Protein AF-A0A2E8E0S0-F1 (afdb_monomer)

Structure (mmCIF, N/CA/C/O backbone):
data_AF-A0A2E8E0S0-F1
#
_entry.id   AF-A0A2E8E0S0-F1
#
loop_
_atom_site.group_PDB
_atom_site.id
_atom_site.type_symbol
_atom_site.label_atom_id
_atom_site.label_alt_id
_atom_site.label_comp_id
_atom_site.label_asym_id
_atom_site.label_entity_id
_atom_site.label_seq_id
_atom_site.pdbx_PDB_ins_code
_atom_site.Cartn_x
_atom_site.Cartn_y
_atom_site.Cartn_z
_atom_site.occupancy
_atom_site.B_iso_or_equiv
_atom_site.auth_seq_id
_atom_site.auth_comp_id
_atom_site.auth_asym_id
_atom_site.auth_atom_id
_atom_site.pdbx_PDB_model_num
ATOM 1 N N . MET A 1 1 ? 13.356 -7.256 -7.992 1.00 77.00 1 MET A N 1
ATOM 2 C CA . MET A 1 1 ? 11.911 -7.220 -8.282 1.00 77.00 1 MET A CA 1
ATOM 3 C C . MET A 1 1 ? 11.194 -7.021 -6.963 1.00 77.00 1 MET A C 1
ATOM 5 O O . MET A 1 1 ? 11.391 -7.818 -6.048 1.00 77.00 1 MET A O 1
ATOM 9 N N . GLY A 1 2 ? 10.491 -5.903 -6.838 1.00 86.88 2 GLY A N 1
ATOM 10 C CA . GLY A 1 2 ? 9.698 -5.533 -5.675 1.00 86.88 2 GLY A CA 1
ATOM 11 C C . GLY A 1 2 ? 8.209 -5.777 -5.910 1.00 86.88 2 GLY A C 1
ATOM 12 O O . GLY A 1 2 ? 7.783 -6.133 -7.008 1.00 86.88 2 GLY A O 1
ATOM 13 N N . VAL A 1 3 ? 7.432 -5.572 -4.851 1.00 94.00 3 VAL A N 1
ATOM 14 C CA . VAL A 1 3 ? 5.967 -5.598 -4.870 1.00 94.00 3 VAL A CA 1
ATOM 15 C C . VAL A 1 3 ? 5.450 -4.363 -4.148 1.00 94.00 3 VAL A C 1
ATOM 17 O O . VAL A 1 3 ? 6.041 -3.919 -3.161 1.00 94.00 3 VAL A O 1
ATOM 20 N N . LEU A 1 4 ? 4.341 -3.807 -4.620 1.00 95.44 4 LEU A N 1
ATOM 21 C CA . LEU A 1 4 ? 3.719 -2.640 -4.001 1.00 95.44 4 LEU A CA 1
ATOM 22 C C . LEU A 1 4 ? 2.714 -3.085 -2.951 1.00 95.44 4 LEU A C 1
ATOM 24 O O . LEU A 1 4 ? 1.547 -3.351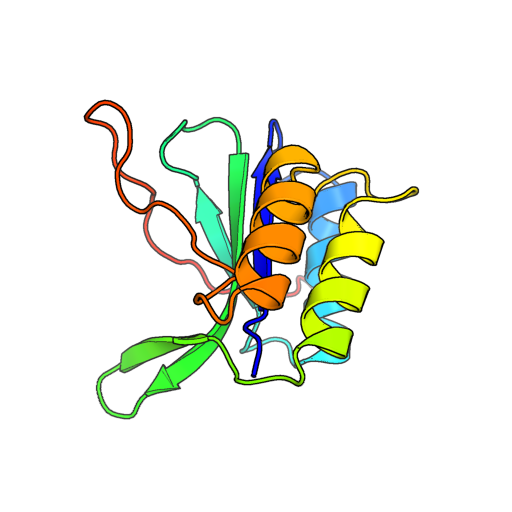 -3.229 1.00 95.44 4 LEU A O 1
ATOM 28 N N . THR A 1 5 ? 3.219 -3.196 -1.731 1.00 96.81 5 THR A N 1
ATOM 29 C CA . THR A 1 5 ? 2.408 -3.465 -0.552 1.00 96.81 5 THR A CA 1
ATOM 30 C C . THR A 1 5 ? 2.771 -2.487 0.544 1.00 96.81 5 THR A C 1
ATOM 32 O O . THR A 1 5 ? 3.954 -2.213 0.777 1.00 96.81 5 THR A O 1
ATOM 35 N N . PHE A 1 6 ? 1.763 -2.034 1.264 1.00 97.06 6 PHE A N 1
ATOM 36 C CA . PHE A 1 6 ? 1.904 -1.048 2.317 1.00 97.06 6 PHE A CA 1
ATOM 37 C C . PHE A 1 6 ? 1.284 -1.568 3.607 1.00 97.06 6 PHE A C 1
ATOM 39 O O . PHE A 1 6 ? 0.307 -2.322 3.578 1.00 97.06 6 PHE A O 1
ATOM 46 N N . ASP A 1 7 ? 1.907 -1.206 4.715 1.00 96.75 7 ASP A N 1
ATOM 47 C CA . ASP A 1 7 ? 1.469 -1.525 6.068 1.00 96.75 7 ASP A CA 1
ATOM 48 C C . ASP A 1 7 ? 1.271 -0.192 6.778 1.00 96.75 7 ASP A C 1
ATOM 50 O O . ASP A 1 7 ? 2.246 0.479 7.129 1.00 96.75 7 ASP A O 1
ATOM 54 N N . TRP A 1 8 ? 0.014 0.237 6.840 1.00 96.88 8 TRP A N 1
ATOM 55 C CA . TRP A 1 8 ? -0.391 1.523 7.384 1.00 96.88 8 TRP A CA 1
ATOM 56 C C . TRP A 1 8 ? -0.920 1.314 8.797 1.00 96.88 8 TRP A C 1
ATOM 58 O O . TRP A 1 8 ? -2.001 0.750 8.989 1.00 96.88 8 TRP A O 1
ATOM 68 N N . ASP A 1 9 ? -0.135 1.739 9.778 1.00 90.75 9 ASP A N 1
ATOM 69 C CA . ASP A 1 9 ? -0.427 1.552 11.198 1.00 90.75 9 ASP A CA 1
ATOM 70 C C . ASP A 1 9 ? -1.372 2.649 11.719 1.00 90.75 9 ASP A C 1
ATOM 72 O O . ASP A 1 9 ? -1.337 3.785 11.254 1.00 90.75 9 ASP A O 1
ATOM 76 N N . ASP A 1 10 ? -2.211 2.311 12.702 1.00 93.19 10 ASP A N 1
ATOM 77 C CA . ASP A 1 10 ? -3.064 3.249 13.453 1.00 93.19 10 ASP A CA 1
ATOM 78 C C . ASP A 1 10 ? -4.015 4.117 12.601 1.00 93.19 10 ASP A C 1
ATOM 80 O O . ASP A 1 10 ? -4.378 5.237 12.974 1.00 93.19 10 ASP A O 1
ATOM 84 N N . VAL A 1 11 ? -4.477 3.583 11.466 1.00 95.81 11 VAL A N 1
ATOM 85 C CA . VAL A 1 11 ? -5.407 4.258 10.550 1.00 95.81 11 VAL A CA 1
ATOM 86 C C . VAL A 1 11 ? -6.593 3.386 10.145 1.00 95.81 11 VAL A C 1
ATOM 88 O O . VAL A 1 11 ? -6.572 2.158 10.229 1.00 95.81 11 VAL A O 1
ATOM 91 N N . VAL A 1 12 ? -7.648 4.049 9.671 1.00 95.81 12 VAL A N 1
ATOM 92 C CA . VAL A 1 12 ? -8.881 3.434 9.165 1.00 95.81 12 VAL A CA 1
ATOM 93 C C . VAL A 1 12 ? -9.191 3.944 7.763 1.00 95.81 12 VAL A C 1
ATOM 95 O O . VAL A 1 12 ? -8.695 4.995 7.361 1.00 95.81 12 VAL A O 1
ATOM 98 N N . ILE A 1 13 ? -10.028 3.206 7.028 1.00 95.38 13 ILE A N 1
ATOM 99 C CA . ILE A 1 13 ? -10.347 3.519 5.630 1.00 95.38 13 ILE A CA 1
ATOM 100 C C . ILE A 1 13 ? -10.968 4.912 5.467 1.00 95.38 13 ILE A C 1
ATOM 102 O O . ILE A 1 13 ? -10.620 5.609 4.526 1.00 95.38 13 ILE A O 1
ATOM 106 N N . ASP A 1 14 ? -11.787 5.366 6.416 1.00 93.88 14 ASP A N 1
ATOM 107 C CA . ASP A 1 14 ? -12.474 6.666 6.346 1.00 93.88 14 ASP A CA 1
ATOM 108 C C . ASP A 1 14 ? -11.568 7.877 6.658 1.00 93.88 14 ASP A C 1
ATOM 110 O O . ASP A 1 14 ? -12.045 9.007 6.717 1.00 93.88 14 ASP A O 1
ATOM 114 N N . ASN A 1 15 ? -10.268 7.677 6.905 1.00 95.56 15 ASN A N 1
ATOM 115 C CA . ASN A 1 15 ? -9.333 8.777 7.142 1.00 95.56 15 ASN A CA 1
ATOM 116 C C . ASN A 1 15 ? -9.037 9.527 5.829 1.00 95.56 15 ASN A C 1
ATOM 118 O O . ASN A 1 15 ? -8.626 8.919 4.843 1.00 95.56 15 ASN A O 1
ATOM 122 N N . ASP A 1 16 ? -9.167 10.856 5.832 1.00 96.12 16 ASP A N 1
ATOM 123 C CA . ASP A 1 16 ? -8.928 11.704 4.657 1.00 96.12 16 ASP A CA 1
ATOM 124 C C . ASP A 1 16 ? -7.533 11.514 4.033 1.00 96.12 16 ASP A C 1
ATOM 126 O O . ASP A 1 16 ? -7.399 11.513 2.810 1.00 96.12 16 ASP A O 1
ATOM 130 N N . ILE A 1 17 ? -6.489 11.327 4.848 1.00 96.62 17 ILE A N 1
ATOM 131 C CA . ILE A 1 17 ? -5.114 11.098 4.368 1.00 96.62 17 ILE A CA 1
ATOM 132 C C . ILE A 1 17 ? -5.004 9.722 3.701 1.00 96.62 17 ILE A C 1
ATOM 134 O O . ILE A 1 17 ? -4.363 9.586 2.660 1.00 96.62 17 ILE A O 1
ATOM 138 N N . VAL A 1 18 ? -5.672 8.710 4.264 1.00 97.19 18 VAL A N 1
ATOM 139 C CA . VAL A 1 18 ? -5.756 7.360 3.683 1.00 97.19 18 VAL A CA 1
ATOM 140 C C . VAL A 1 18 ? -6.485 7.408 2.343 1.00 97.19 18 VAL A C 1
ATOM 142 O O . VAL A 1 18 ? -5.991 6.854 1.366 1.00 97.19 18 VAL A O 1
ATOM 145 N N . GLN A 1 19 ? -7.613 8.116 2.264 1.00 97.12 19 GLN A N 1
ATOM 146 C CA . GLN A 1 19 ? -8.360 8.298 1.018 1.00 97.12 19 GLN A CA 1
ATOM 147 C C . GLN A 1 19 ? -7.522 9.002 -0.054 1.00 97.12 19 GLN A C 1
ATOM 149 O O . GLN A 1 19 ? -7.466 8.543 -1.192 1.00 97.12 19 GLN A O 1
ATOM 154 N N . GLN A 1 20 ? -6.794 10.062 0.309 1.00 96.69 20 GLN A N 1
ATOM 155 C CA . GLN A 1 20 ? -5.876 10.744 -0.610 1.00 96.69 20 GLN A CA 1
ATOM 156 C C . GLN A 1 20 ? -4.755 9.817 -1.100 1.00 96.69 20 GLN A C 1
ATOM 158 O O . GLN A 1 20 ? -4.463 9.788 -2.295 1.00 96.69 20 GLN A O 1
ATOM 163 N N . ALA A 1 21 ? -4.154 9.028 -0.204 1.00 97.44 21 ALA A N 1
ATOM 164 C CA . ALA A 1 21 ? -3.096 8.085 -0.556 1.00 97.44 21 ALA A CA 1
ATOM 165 C C . ALA A 1 21 ? -3.595 6.975 -1.498 1.00 97.44 21 ALA A C 1
ATOM 167 O O . ALA A 1 21 ? -2.945 6.665 -2.498 1.00 97.44 21 ALA A O 1
ATOM 168 N N . LEU A 1 22 ? -4.767 6.397 -1.210 1.00 97.38 22 LEU A N 1
ATOM 169 C CA . LEU A 1 22 ? -5.394 5.378 -2.056 1.00 97.38 22 LEU A CA 1
ATOM 170 C C . LEU A 1 22 ? -5.796 5.943 -3.420 1.00 97.38 22 LEU A C 1
ATOM 172 O O . LEU A 1 22 ? -5.540 5.293 -4.432 1.00 97.38 22 LEU A O 1
ATOM 176 N N . SER A 1 23 ? -6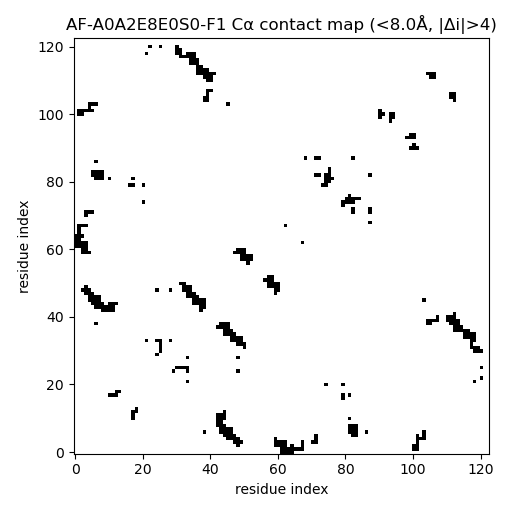.339 7.163 -3.467 1.00 96.50 23 SER A N 1
ATOM 177 C CA . SER A 1 23 ? -6.623 7.861 -4.724 1.00 96.50 23 SER A CA 1
ATOM 178 C C . SER A 1 23 ? -5.351 8.076 -5.539 1.00 96.50 23 SER A C 1
ATOM 180 O O . SER A 1 23 ? -5.338 7.786 -6.729 1.00 96.50 23 SER A O 1
ATOM 182 N N . GLN A 1 24 ? -4.245 8.492 -4.913 1.00 96.62 24 GLN A N 1
ATOM 183 C CA . GLN A 1 24 ? -2.977 8.676 -5.621 1.00 96.62 24 GLN A CA 1
ATOM 184 C C . GLN A 1 24 ? -2.437 7.359 -6.202 1.00 96.62 24 GLN A C 1
ATOM 186 O O . GLN A 1 24 ? -1.915 7.339 -7.321 1.00 96.62 24 GLN A O 1
ATOM 191 N N . LEU A 1 25 ? -2.569 6.249 -5.467 1.00 96.94 25 LEU A N 1
ATOM 192 C CA . LEU A 1 25 ? -2.250 4.918 -5.986 1.00 96.94 25 LEU A CA 1
ATOM 193 C C . LEU A 1 25 ? -3.164 4.546 -7.163 1.00 96.94 25 LEU A C 1
ATOM 195 O O . LEU A 1 25 ? -2.676 4.042 -8.174 1.00 96.94 25 LEU A O 1
ATOM 199 N N . ALA A 1 26 ? -4.465 4.819 -7.059 1.00 96.31 26 ALA A N 1
ATOM 200 C CA . ALA A 1 26 ? -5.444 4.522 -8.100 1.00 96.31 26 ALA A CA 1
ATOM 201 C C . ALA A 1 26 ? -5.185 5.335 -9.377 1.00 96.31 26 ALA A C 1
ATOM 203 O O . ALA A 1 26 ? -5.217 4.775 -10.470 1.00 96.31 26 ALA A O 1
ATOM 204 N N . ASP A 1 27 ? -4.832 6.613 -9.251 1.00 96.19 27 ASP A N 1
ATOM 205 C CA . ASP A 1 27 ? -4.462 7.474 -10.378 1.00 96.19 27 ASP A CA 1
ATOM 206 C C . ASP A 1 27 ? -3.175 6.997 -11.066 1.00 96.19 27 ASP A C 1
ATOM 208 O O . ASP A 1 27 ? -3.034 7.091 -12.286 1.00 96.19 27 ASP A O 1
ATOM 212 N N . SER A 1 28 ? -2.233 6.458 -10.287 1.00 95.81 28 SER A N 1
ATOM 213 C CA . SER A 1 28 ? -0.917 6.041 -10.788 1.00 95.81 28 SER A CA 1
ATOM 214 C C . SER A 1 28 ? -0.924 4.648 -11.418 1.00 95.81 28 SER A C 1
ATOM 216 O O . SER A 1 28 ? -0.193 4.400 -12.378 1.00 95.81 28 SER A O 1
ATOM 218 N N . PHE A 1 29 ? -1.727 3.727 -10.881 1.00 95.25 29 PHE A N 1
ATOM 219 C CA . PHE A 1 29 ? -1.715 2.311 -11.268 1.00 95.25 29 PHE A CA 1
ATOM 220 C C . PHE A 1 29 ? -3.025 1.818 -11.885 1.00 95.25 29 PHE A C 1
ATOM 222 O O . PHE A 1 29 ? -3.039 0.749 -12.494 1.00 95.25 29 PHE A O 1
ATOM 229 N N . GLY A 1 30 ? -4.102 2.589 -11.778 1.00 94.12 30 GLY A N 1
ATOM 230 C CA . GLY A 1 30 ? -5.440 2.253 -12.249 1.00 94.12 30 GLY A CA 1
ATOM 231 C C . GLY A 1 30 ? -6.404 1.930 -11.096 1.00 94.12 30 GLY A C 1
ATOM 232 O O . GLY A 1 30 ? -6.013 1.261 -10.133 1.00 94.12 30 GLY A O 1
ATOM 233 N N . PRO A 1 31 ? -7.683 2.341 -11.199 1.00 91.25 31 PRO A N 1
ATOM 234 C CA . PRO A 1 31 ? -8.668 2.203 -10.120 1.00 91.25 31 PRO A CA 1
ATOM 235 C C . PRO A 1 31 ? -9.010 0.746 -9.782 1.00 91.25 31 PRO A C 1
ATOM 237 O O . PRO A 1 31 ? -9.371 0.441 -8.655 1.00 91.25 31 PRO A O 1
ATOM 240 N N . GLU A 1 32 ? -8.828 -0.185 -10.717 1.00 93.75 32 GLU A N 1
ATOM 241 C CA . GLU A 1 32 ? -9.111 -1.615 -10.510 1.00 93.75 32 GLU A CA 1
ATOM 242 C C . GLU A 1 32 ? -7.938 -2.382 -9.872 1.00 93.75 32 GLU A C 1
ATOM 244 O O . GLU A 1 32 ? -7.959 -3.612 -9.788 1.00 93.75 32 GLU A O 1
ATOM 249 N N . ARG A 1 33 ? -6.881 -1.673 -9.449 1.00 96.50 33 ARG A N 1
ATOM 250 C CA . ARG A 1 33 ? -5.642 -2.295 -8.964 1.00 96.50 33 ARG A CA 1
ATOM 251 C C . ARG A 1 33 ? -5.304 -2.015 -7.516 1.00 96.50 33 ARG A C 1
ATOM 253 O O . ARG A 1 33 ? -4.358 -2.610 -7.012 1.00 96.50 33 ARG A O 1
ATOM 260 N N . VAL A 1 34 ? -6.027 -1.133 -6.840 1.00 98.00 34 VAL A N 1
ATOM 261 C CA . VAL A 1 34 ? -5.732 -0.779 -5.450 1.00 98.00 34 VAL A CA 1
ATOM 262 C C . VAL A 1 34 ? -6.652 -1.565 -4.537 1.00 98.00 34 VAL A C 1
ATOM 264 O O . VAL A 1 34 ? -7.865 -1.411 -4.581 1.00 98.00 34 VAL A O 1
ATOM 267 N N . TRP A 1 35 ? -6.069 -2.419 -3.707 1.00 98.12 35 TRP A N 1
ATOM 268 C CA . TRP A 1 35 ? -6.792 -3.264 -2.769 1.00 98.12 35 TRP A CA 1
ATOM 269 C C . TRP A 1 35 ? -6.353 -2.935 -1.352 1.00 98.12 35 TRP A C 1
ATOM 271 O O . TRP A 1 35 ? -5.171 -2.698 -1.101 1.00 98.12 35 TRP A O 1
ATOM 281 N N . TYR A 1 36 ? -7.284 -2.969 -0.409 1.00 98.00 36 TYR A N 1
ATOM 282 C CA . TYR A 1 36 ? -6.985 -2.800 1.006 1.00 98.00 36 TYR A CA 1
ATOM 283 C C . TYR A 1 36 ? -7.689 -3.859 1.848 1.00 98.00 36 TYR A C 1
ATOM 285 O O . TYR A 1 36 ? -8.630 -4.519 1.411 1.00 98.00 36 TYR A O 1
ATOM 293 N N . ARG A 1 37 ? -7.218 -4.043 3.076 1.00 97.56 37 ARG A N 1
ATOM 294 C CA . ARG A 1 37 ? -7.902 -4.823 4.109 1.00 97.56 37 ARG A CA 1
ATOM 295 C C . ARG A 1 37 ? -7.502 -4.330 5.485 1.00 97.56 37 ARG A C 1
ATOM 297 O O . ARG A 1 37 ? -6.422 -3.769 5.655 1.00 97.56 37 ARG A O 1
ATOM 304 N N . ILE A 1 38 ? -8.321 -4.641 6.479 1.00 97.50 38 ILE A N 1
ATOM 305 C CA . ILE A 1 38 ? -7.955 -4.439 7.882 1.00 97.50 38 ILE A CA 1
ATOM 306 C C . ILE A 1 38 ? -6.795 -5.385 8.224 1.00 97.50 38 ILE A C 1
ATOM 308 O O . ILE A 1 38 ? -6.846 -6.584 7.922 1.00 97.50 38 ILE A O 1
ATOM 312 N N . SER A 1 39 ? -5.728 -4.846 8.811 1.00 95.75 39 SER A N 1
ATOM 313 C CA . SER A 1 39 ? -4.564 -5.625 9.231 1.00 95.75 39 SER A CA 1
ATOM 314 C C . SER A 1 39 ? -4.923 -6.585 10.371 1.00 95.75 39 SER A C 1
ATOM 316 O O . SER A 1 39 ? -5.967 -6.471 11.013 1.00 95.75 39 SER A O 1
ATOM 318 N N . SER A 1 40 ? -4.055 -7.557 10.660 1.00 92.94 40 SER A N 1
ATOM 319 C CA . SER A 1 40 ? -4.324 -8.528 11.729 1.00 92.94 40 SER A CA 1
ATOM 320 C C . SER A 1 40 ? -4.367 -7.901 13.129 1.00 92.94 40 SER A C 1
ATOM 322 O O . SER A 1 40 ? -4.861 -8.546 14.045 1.00 92.94 40 SER A O 1
ATOM 324 N N . SER A 1 41 ? -3.859 -6.675 13.326 1.00 89.94 41 SER A N 1
ATOM 325 C CA . SER A 1 41 ? -4.010 -5.959 14.604 1.00 89.94 41 SER A CA 1
ATOM 326 C C . SER A 1 41 ? -5.422 -5.401 14.805 1.00 89.94 41 SER A C 1
ATOM 328 O O . SER A 1 41 ? -5.787 -5.062 15.927 1.00 89.94 41 SER A O 1
ATOM 330 N N . GLY A 1 42 ? -6.212 -5.276 13.732 1.00 90.75 42 GLY A N 1
ATOM 331 C CA . GLY A 1 42 ? -7.502 -4.587 13.751 1.00 90.75 42 GLY A CA 1
ATOM 332 C C . GLY A 1 42 ? -7.399 -3.060 13.831 1.00 90.75 42 GLY A C 1
ATOM 333 O O . GLY A 1 42 ? -8.429 -2.395 13.872 1.00 90.75 42 GLY A O 1
ATOM 334 N N . GLN A 1 43 ? -6.183 -2.507 13.865 1.00 91.56 43 GLN A N 1
ATOM 335 C CA . GLN A 1 43 ? -5.917 -1.079 14.084 1.00 91.56 43 GLN A CA 1
ATOM 336 C C . GLN A 1 43 ? -5.163 -0.424 12.924 1.00 91.56 43 GLN A C 1
ATOM 338 O O . GLN A 1 43 ? -4.751 0.718 13.036 1.00 91.56 43 GLN A O 1
ATOM 343 N N . GLY A 1 44 ? -4.971 -1.131 11.815 1.00 95.62 44 GLY A N 1
ATOM 344 C CA . GLY A 1 44 ? -4.311 -0.584 10.638 1.00 95.62 44 GLY A CA 1
ATOM 345 C C . GLY A 1 44 ? -4.864 -1.175 9.354 1.00 95.62 44 GLY A C 1
ATOM 346 O O . GLY A 1 44 ? -5.762 -2.027 9.362 1.00 95.62 44 GLY A O 1
ATOM 347 N N . LEU A 1 45 ? -4.284 -0.746 8.243 1.00 97.75 45 LEU A N 1
ATOM 348 C CA . LEU A 1 45 ? -4.619 -1.214 6.911 1.00 97.75 45 LEU A CA 1
ATOM 349 C C . LEU A 1 45 ? -3.407 -1.861 6.258 1.00 97.75 45 LEU A C 1
ATOM 351 O O . LEU A 1 45 ? -2.308 -1.319 6.241 1.00 97.75 45 LEU A O 1
ATOM 355 N N . HIS A 1 46 ? -3.640 -3.010 5.640 1.00 98.12 46 HIS A N 1
ATOM 356 C CA . HIS A 1 46 ? -2.750 -3.490 4.600 1.00 98.12 46 HIS A CA 1
ATOM 357 C C . HIS A 1 46 ? -3.271 -3.000 3.257 1.00 98.12 46 HIS A C 1
ATOM 359 O O . HIS A 1 46 ? -4.452 -3.185 2.963 1.00 98.12 46 HIS A O 1
ATOM 365 N N . VAL A 1 47 ? -2.384 -2.467 2.425 1.00 98.12 47 VAL A N 1
ATOM 366 C CA . VAL A 1 47 ? -2.701 -2.050 1.054 1.00 98.12 47 VAL A CA 1
ATOM 367 C C . VAL A 1 47 ? -1.832 -2.825 0.075 1.00 98.12 47 VAL A C 1
ATOM 369 O O . VAL A 1 47 ? -0.675 -3.137 0.360 1.00 98.12 47 VAL A O 1
ATOM 372 N N . LEU A 1 48 ? -2.394 -3.171 -1.076 1.00 97.81 48 LEU A N 1
ATOM 373 C CA . LEU A 1 48 ? -1.735 -3.914 -2.137 1.00 97.81 48 LEU A CA 1
ATOM 374 C C . LEU A 1 48 ? -2.139 -3.330 -3.489 1.00 97.81 48 LEU A C 1
ATOM 376 O O . LEU A 1 48 ? -3.325 -3.213 -3.785 1.00 97.81 48 LEU A O 1
ATOM 380 N N . VAL A 1 49 ? -1.148 -3.005 -4.320 1.00 97.94 49 VAL A N 1
ATOM 381 C CA . VAL A 1 49 ? -1.384 -2.750 -5.743 1.00 97.94 49 VAL A CA 1
ATOM 382 C C . VAL A 1 49 ? -1.216 -4.069 -6.485 1.00 97.94 49 VAL A C 1
ATOM 384 O O . VAL A 1 49 ? -0.147 -4.686 -6.448 1.00 97.94 49 VAL A O 1
ATOM 387 N N . GLY A 1 50 ? -2.279 -4.532 -7.127 1.00 96.94 50 GLY A N 1
ATOM 388 C CA . GLY A 1 50 ? -2.355 -5.882 -7.659 1.00 96.94 50 GLY A CA 1
ATOM 389 C C . GLY A 1 50 ? -3.510 -6.111 -8.611 1.00 96.94 50 GLY A C 1
ATOM 390 O O . GLY A 1 50 ? -4.331 -5.235 -8.853 1.00 96.94 50 GLY A O 1
ATOM 391 N N . GLU A 1 51 ? -3.559 -7.319 -9.146 1.00 96.38 51 GLU A N 1
ATOM 392 C CA . GLU A 1 51 ? -4.583 -7.773 -10.079 1.00 96.38 51 GLU A CA 1
ATOM 393 C C . GLU A 1 51 ? -5.004 -9.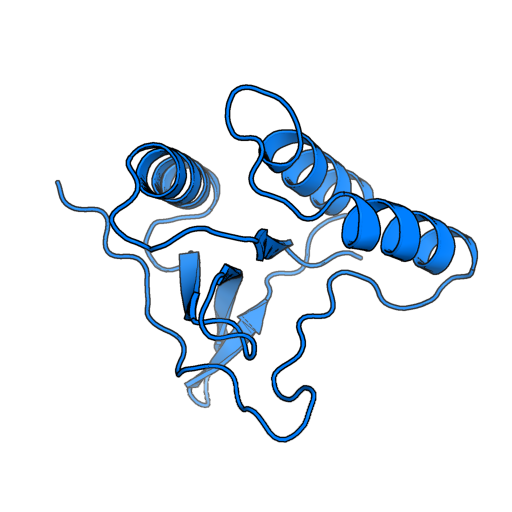207 -9.747 1.00 96.38 51 GLU A C 1
ATOM 395 O O . GLU A 1 51 ? -4.273 -9.958 -9.092 1.00 96.38 51 GLU A O 1
ATOM 400 N N . LEU A 1 52 ? -6.215 -9.573 -10.161 1.00 95.75 52 LEU A N 1
ATOM 401 C CA . LEU A 1 52 ? -6.703 -10.942 -10.052 1.00 95.75 52 LEU A CA 1
ATOM 402 C C . LEU A 1 52 ? -6.139 -11.770 -11.211 1.00 95.75 52 LEU A C 1
ATOM 404 O O . LEU A 1 52 ? -6.207 -11.344 -12.362 1.00 95.75 52 LEU A O 1
ATOM 408 N N . ASP A 1 53 ? -5.601 -12.952 -10.909 1.00 93.88 53 ASP A N 1
ATOM 409 C CA . ASP A 1 53 ? -5.250 -13.933 -11.939 1.00 93.88 53 ASP A CA 1
ATOM 410 C C . ASP A 1 53 ? -6.501 -14.620 -12.5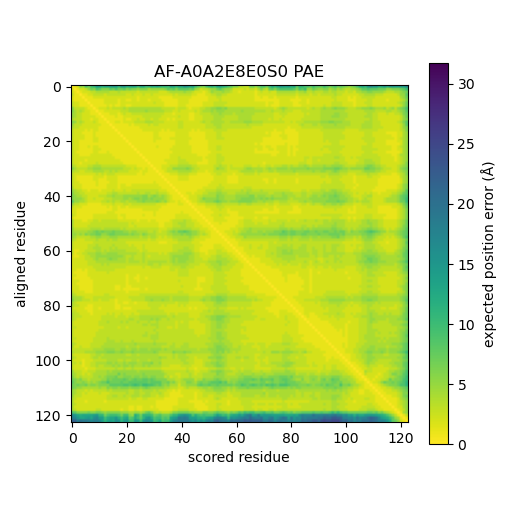27 1.00 93.88 53 ASP A C 1
ATOM 412 O O . ASP A 1 53 ? -7.620 -14.429 -12.046 1.00 93.88 53 ASP A O 1
ATOM 416 N N . ASP A 1 54 ? -6.325 -15.458 -13.556 1.00 93.75 54 ASP A N 1
ATOM 417 C CA . ASP A 1 54 ? -7.425 -16.190 -14.217 1.00 93.75 54 ASP A CA 1
ATOM 418 C C . ASP A 1 54 ? -8.229 -17.095 -13.262 1.00 93.75 54 ASP A C 1
ATOM 420 O O . ASP A 1 54 ? -9.319 -17.559 -13.592 1.00 93.75 54 ASP A O 1
ATOM 424 N N . SER A 1 55 ? -7.680 -17.388 -12.079 1.00 95.81 55 SER A N 1
ATOM 425 C CA . SER A 1 55 ? -8.326 -18.166 -11.019 1.00 95.81 55 SER A CA 1
ATOM 426 C C . SER A 1 55 ? -8.867 -17.288 -9.886 1.00 95.81 55 SER A C 1
ATOM 428 O O . SER A 1 55 ? -9.200 -17.809 -8.824 1.00 95.81 55 SER A O 1
ATOM 430 N N . TYR A 1 56 ? -8.970 -15.975 -10.105 1.00 92.56 56 TYR A N 1
ATOM 431 C CA . TYR A 1 56 ? -9.439 -14.982 -9.142 1.00 92.56 56 TYR A CA 1
ATOM 432 C C . TYR A 1 56 ? -8.602 -14.901 -7.857 1.00 92.56 56 TYR A C 1
ATOM 434 O O . TYR A 1 56 ? -9.111 -14.505 -6.807 1.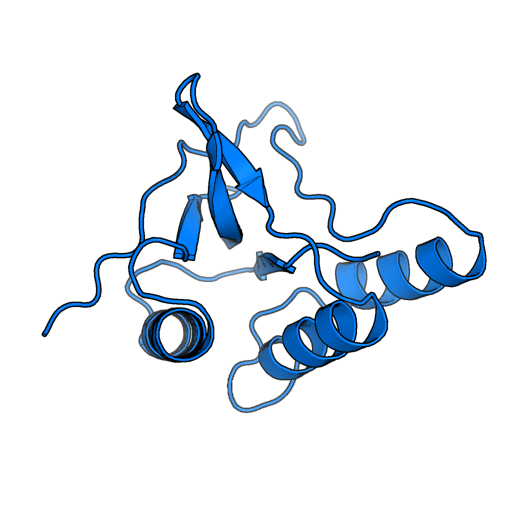00 92.56 56 TYR A O 1
ATOM 442 N N . HIS A 1 57 ? -7.309 -15.235 -7.912 1.00 94.56 57 HIS A N 1
ATOM 443 C CA . HIS A 1 57 ? -6.409 -14.943 -6.799 1.00 94.56 57 HIS A CA 1
ATOM 444 C C . HIS A 1 57 ? -5.778 -13.567 -6.973 1.00 94.56 57 HIS A C 1
ATOM 446 O O . HIS A 1 57 ? -5.179 -13.274 -8.006 1.00 94.56 57 HIS A O 1
ATOM 452 N N . LEU A 1 58 ? -5.847 -12.750 -5.924 1.00 95.62 58 LEU A N 1
ATOM 453 C CA . LEU A 1 58 ? -5.189 -11.450 -5.893 1.00 95.62 58 LEU A CA 1
ATOM 454 C C . LEU A 1 58 ? -3.667 -11.613 -5.824 1.00 95.62 58 LEU A C 1
ATOM 456 O O . LEU A 1 58 ? -3.128 -12.229 -4.898 1.00 95.62 58 LEU A O 1
ATOM 460 N N . ARG A 1 59 ? -2.969 -11.039 -6.805 1.00 94.50 59 ARG A N 1
ATOM 461 C CA . ARG A 1 59 ? -1.510 -11.034 -6.917 1.00 94.50 59 ARG A CA 1
ATOM 462 C C . ARG A 1 59 ? -1.002 -9.595 -6.919 1.00 94.50 59 ARG A C 1
ATOM 464 O O . ARG A 1 59 ? -1.560 -8.768 -7.633 1.00 94.50 59 ARG A O 1
ATOM 471 N N . PRO A 1 60 ? 0.059 -9.272 -6.162 1.00 94.12 60 PRO A N 1
ATOM 472 C CA . PRO A 1 60 ? 0.692 -7.969 -6.291 1.00 94.12 60 PRO A CA 1
ATOM 473 C C . PRO A 1 60 ? 1.319 -7.827 -7.680 1.00 94.12 60 PRO A C 1
ATOM 475 O O . PRO A 1 60 ? 1.885 -8.792 -8.203 1.00 94.12 60 PRO A O 1
ATOM 478 N N . ILE A 1 61 ? 1.280 -6.620 -8.241 1.00 94.00 61 ILE A N 1
ATOM 479 C CA . ILE A 1 61 ? 2.035 -6.338 -9.462 1.00 94.00 61 ILE A CA 1
ATOM 480 C C . ILE A 1 61 ? 3.539 -6.352 -9.168 1.00 94.00 61 ILE A C 1
ATOM 482 O O . ILE A 1 61 ? 3.994 -5.943 -8.093 1.00 94.00 61 ILE A O 1
ATOM 486 N N . ALA A 1 62 ? 4.314 -6.825 -10.139 1.00 91.50 62 ALA A N 1
ATOM 487 C CA . ALA A 1 62 ? 5.764 -6.740 -10.093 1.00 91.50 62 ALA A CA 1
ATOM 488 C C . ALA A 1 62 ? 6.212 -5.333 -10.496 1.00 91.50 62 ALA A C 1
ATOM 490 O O . ALA A 1 62 ? 5.793 -4.814 -11.529 1.00 91.50 62 ALA A O 1
ATOM 491 N N . VAL A 1 63 ? 7.099 -4.750 -9.697 1.00 91.94 63 VAL A N 1
ATOM 492 C CA . VAL A 1 63 ? 7.766 -3.478 -9.999 1.00 91.94 63 VAL A CA 1
ATOM 493 C C . VAL A 1 63 ? 9.270 -3.620 -9.797 1.00 91.94 63 VAL A C 1
ATOM 495 O O . VAL A 1 63 ? 9.749 -4.598 -9.200 1.00 91.94 63 VAL A O 1
ATOM 498 N N . ASP A 1 64 ? 10.033 -2.639 -10.265 1.00 92.31 64 ASP A N 1
ATOM 499 C CA . ASP A 1 64 ? 11.432 -2.544 -9.880 1.00 92.31 64 ASP A CA 1
ATOM 500 C C . ASP A 1 64 ? 11.552 -2.313 -8.374 1.00 92.31 64 ASP A C 1
ATOM 502 O O . ASP A 1 64 ? 10.683 -1.736 -7.718 1.00 92.31 64 ASP A O 1
ATOM 506 N N . SER A 1 65 ? 12.610 -2.868 -7.783 1.00 88.88 65 SER A N 1
ATOM 507 C CA . SER A 1 65 ? 12.777 -2.789 -6.333 1.00 88.88 65 SER A CA 1
ATOM 508 C C . SER A 1 65 ? 12.934 -1.337 -5.881 1.00 88.88 65 SER A C 1
ATOM 510 O O . SER A 1 65 ? 12.311 -0.955 -4.897 1.00 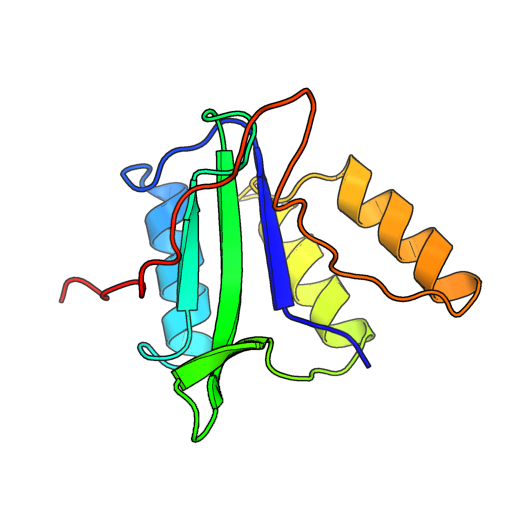88.88 65 SER A O 1
ATOM 512 N N . ASP A 1 66 ? 13.684 -0.529 -6.629 1.00 90.94 66 ASP A N 1
ATOM 513 C CA . ASP A 1 66 ? 13.902 0.884 -6.310 1.00 90.94 66 ASP A CA 1
ATOM 514 C C . ASP A 1 66 ? 12.587 1.675 -6.363 1.00 90.94 66 ASP A C 1
ATOM 516 O O . ASP A 1 66 ? 12.300 2.440 -5.444 1.00 90.94 66 ASP A O 1
ATOM 520 N N . ASP A 1 67 ? 11.728 1.399 -7.350 1.00 93.88 67 ASP A N 1
ATOM 521 C CA . ASP A 1 67 ? 10.385 1.986 -7.434 1.00 93.88 67 ASP A CA 1
ATOM 522 C C . ASP A 1 67 ? 9.509 1.563 -6.249 1.00 93.88 67 ASP A C 1
ATOM 524 O O . ASP A 1 67 ? 8.815 2.389 -5.656 1.00 93.88 67 ASP A O 1
ATOM 528 N N . SER A 1 68 ? 9.557 0.284 -5.854 1.00 94.56 68 SER A N 1
ATOM 529 C CA . SER A 1 68 ? 8.824 -0.207 -4.680 1.00 94.56 68 SER A CA 1
ATOM 530 C C . SER A 1 68 ? 9.219 0.547 -3.411 1.00 94.56 68 SER A C 1
ATOM 532 O O . SER A 1 68 ? 8.344 0.971 -2.653 1.00 94.56 68 SER A O 1
ATOM 534 N N . PHE A 1 69 ? 10.518 0.755 -3.185 1.00 95.12 69 PHE A N 1
ATOM 535 C CA . PHE A 1 69 ? 10.991 1.525 -2.039 1.00 95.12 69 PHE A CA 1
ATOM 536 C C . PHE A 1 69 ? 10.660 3.011 -2.164 1.00 95.12 69 PHE A C 1
ATOM 538 O O . PHE A 1 69 ? 10.266 3.602 -1.165 1.00 95.12 69 PHE A O 1
ATOM 545 N N . ALA A 1 70 ? 10.739 3.608 -3.355 1.00 95.94 70 ALA A N 1
ATOM 546 C CA . ALA A 1 70 ? 10.368 5.006 -3.569 1.00 95.94 70 ALA A CA 1
ATOM 547 C C . ALA A 1 70 ? 8.896 5.268 -3.214 1.00 95.94 70 ALA A C 1
ATOM 549 O O . ALA A 1 70 ? 8.602 6.198 -2.464 1.00 95.94 70 ALA A O 1
ATOM 550 N N . TRP A 1 71 ? 7.981 4.409 -3.669 1.00 96.56 71 TRP A N 1
ATOM 551 C CA . TRP A 1 71 ? 6.560 4.503 -3.325 1.00 96.56 71 TRP A CA 1
ATOM 552 C C . TRP A 1 71 ? 6.301 4.323 -1.833 1.00 96.56 71 TRP A C 1
ATOM 554 O O . TRP A 1 71 ? 5.502 5.043 -1.243 1.00 96.56 71 TRP A O 1
ATOM 564 N N . ARG A 1 72 ? 6.977 3.369 -1.195 1.00 95.88 72 ARG A N 1
ATOM 565 C CA . ARG A 1 72 ? 6.804 3.135 0.243 1.00 95.88 72 ARG A CA 1
ATOM 566 C C . ARG A 1 72 ? 7.382 4.266 1.087 1.00 95.88 72 ARG A C 1
ATOM 568 O O . ARG A 1 72 ? 6.768 4.627 2.082 1.00 95.88 72 ARG A O 1
ATOM 575 N N . SER A 1 73 ? 8.503 4.854 0.673 1.00 96.62 73 SER A N 1
ATOM 576 C CA . SER A 1 73 ? 9.057 6.054 1.304 1.00 96.62 73 SER A CA 1
ATOM 577 C C . SER A 1 73 ? 8.124 7.253 1.140 1.00 96.62 73 SER A C 1
ATOM 579 O O . SER A 1 73 ? 7.874 7.947 2.116 1.00 96.62 73 SER A O 1
ATOM 581 N N . LEU A 1 74 ? 7.520 7.445 -0.040 1.00 96.88 74 LEU A N 1
ATOM 582 C CA . LEU A 1 74 ? 6.530 8.506 -0.265 1.00 96.88 74 LEU A CA 1
ATOM 583 C C . LEU A 1 74 ? 5.380 8.450 0.751 1.00 96.88 74 LEU A C 1
ATOM 585 O O . LEU A 1 74 ? 4.989 9.486 1.275 1.00 96.88 74 LEU A O 1
ATOM 589 N N . PHE A 1 75 ? 4.852 7.257 1.037 1.00 97.12 75 PHE A N 1
ATOM 590 C CA . PHE A 1 75 ? 3.786 7.097 2.031 1.00 97.12 75 PHE A CA 1
ATOM 591 C C . PHE A 1 75 ? 4.294 7.012 3.475 1.00 97.12 75 PHE A C 1
ATOM 593 O O . PHE A 1 75 ? 3.478 7.065 4.388 1.00 97.12 75 PHE A O 1
ATOM 600 N N . HIS A 1 76 ? 5.602 6.876 3.703 1.00 96.75 76 HIS A N 1
ATOM 601 C CA . HIS A 1 76 ? 6.211 6.982 5.032 1.00 96.75 76 HIS A CA 1
ATOM 602 C C . HIS A 1 76 ? 6.438 8.444 5.436 1.00 96.75 76 HIS A C 1
ATOM 604 O O . HIS A 1 76 ? 6.286 8.792 6.603 1.00 96.75 76 HIS A O 1
ATOM 610 N N . ASP A 1 77 ? 6.807 9.285 4.474 1.00 96.00 77 ASP A N 1
ATOM 611 C CA . ASP A 1 77 ? 7.174 10.678 4.700 1.00 96.00 77 ASP A CA 1
ATOM 612 C C . ASP A 1 77 ? 5.940 11.615 4.686 1.00 96.00 77 ASP A C 1
ATOM 614 O O . ASP A 1 77 ? 4.854 11.241 4.217 1.00 96.00 77 ASP A O 1
ATOM 618 N N . PRO A 1 78 ? 6.067 12.863 5.185 1.00 94.12 78 PRO A N 1
ATOM 619 C CA . PRO A 1 78 ? 5.022 13.872 5.044 1.00 94.12 78 PRO A CA 1
ATOM 620 C C . PRO A 1 78 ? 4.660 14.130 3.567 1.00 94.12 78 PRO A C 1
ATOM 622 O O . PRO A 1 78 ? 5.553 14.194 2.719 1.00 94.12 78 PRO A O 1
ATOM 625 N N . PRO A 1 79 ? 3.373 14.356 3.242 1.00 94.81 79 PRO A N 1
ATOM 626 C CA . PRO A 1 79 ? 2.272 14.628 4.170 1.00 94.81 79 PRO A CA 1
ATOM 627 C C . PRO A 1 79 ? 1.499 13.386 4.641 1.00 94.81 79 PRO A C 1
ATOM 629 O O . PRO A 1 79 ? 0.518 13.546 5.360 1.00 94.81 79 PRO A O 1
ATOM 632 N N . PHE A 1 80 ? 1.876 12.180 4.206 1.00 96.00 80 PHE A N 1
ATOM 633 C CA . PHE A 1 80 ? 1.078 10.981 4.462 1.00 96.00 80 PHE A CA 1
ATOM 634 C C . PHE A 1 80 ? 1.356 10.379 5.835 1.00 96.00 80 PHE A C 1
ATOM 636 O O . PHE A 1 80 ? 0.416 10.139 6.585 1.00 96.00 80 PHE A O 1
ATOM 643 N N . GLU A 1 81 ? 2.630 10.141 6.159 1.00 96.50 81 GLU A N 1
ATOM 644 C CA 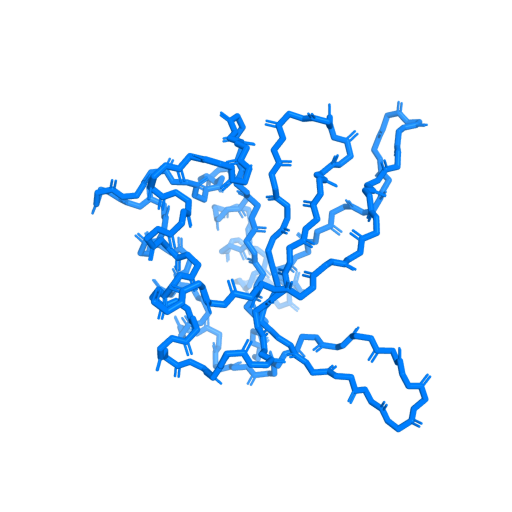. GLU A 1 81 ? 3.039 9.534 7.437 1.00 96.50 81 GLU A CA 1
ATOM 645 C C . GLU A 1 81 ? 2.290 8.217 7.759 1.00 96.50 81 GLU A C 1
ATOM 647 O O . GLU A 1 81 ? 1.974 7.932 8.912 1.00 96.50 81 GLU A O 1
ATOM 652 N N . LEU A 1 82 ? 1.996 7.408 6.731 1.00 96.50 82 LEU A N 1
ATOM 653 C CA . LEU A 1 82 ? 1.203 6.176 6.825 1.00 96.50 82 LEU A CA 1
ATOM 654 C C . LEU A 1 82 ? 2.065 4.907 6.933 1.00 96.50 82 LEU A C 1
ATOM 656 O O . LEU A 1 82 ? 1.812 4.058 7.782 1.00 96.50 82 LEU A O 1
ATOM 660 N N . GLU A 1 83 ? 3.061 4.726 6.057 1.00 95.81 83 GLU A N 1
ATOM 661 C CA . GLU A 1 83 ? 3.836 3.475 5.976 1.00 95.81 83 GLU A CA 1
ATOM 662 C C . GLU A 1 83 ? 4.688 3.246 7.231 1.00 95.81 83 GLU A C 1
ATOM 664 O O . GLU A 1 83 ? 5.446 4.112 7.682 1.00 95.81 83 GLU A O 1
ATOM 669 N N . CYS A 1 84 ? 4.641 2.014 7.740 1.00 94.69 84 CYS A N 1
ATOM 670 C CA . CYS A 1 84 ? 5.439 1.573 8.872 1.00 94.69 84 CYS A CA 1
ATOM 671 C C . CYS A 1 84 ? 6.954 1.690 8.599 1.00 94.69 84 CYS A C 1
ATOM 673 O O . CYS A 1 84 ? 7.572 0.861 7.918 1.00 94.69 84 CYS A O 1
ATOM 675 N N . GLY A 1 85 ? 7.605 2.681 9.217 1.00 93.12 85 GLY A N 1
ATOM 676 C CA . GLY A 1 85 ? 9.047 2.913 9.058 1.00 93.12 85 GLY A CA 1
ATOM 677 C C . GLY A 1 85 ? 9.920 1.747 9.540 1.00 93.12 85 GLY A C 1
ATOM 678 O O . GLY A 1 85 ? 10.989 1.485 8.982 1.00 93.12 85 GLY A O 1
ATOM 679 N N . GLY A 1 86 ? 9.461 0.995 10.548 1.00 93.69 86 GLY A N 1
ATOM 680 C CA . GLY A 1 86 ? 10.141 -0.217 11.016 1.00 93.69 86 GLY A CA 1
ATOM 681 C C . GLY A 1 86 ? 10.185 -1.305 9.940 1.00 93.69 86 GLY A C 1
ATOM 682 O O . GLY A 1 86 ? 11.242 -1.894 9.693 1.00 93.69 86 GLY A O 1
ATOM 683 N N . ARG A 1 87 ? 9.060 -1.518 9.247 1.00 93.62 87 ARG A N 1
ATOM 684 C CA . ARG A 1 87 ? 8.951 -2.446 8.116 1.00 93.62 87 ARG A CA 1
ATOM 685 C C . ARG A 1 87 ? 9.822 -1.997 6.946 1.00 93.62 87 ARG A C 1
ATOM 687 O O . ARG A 1 87 ? 10.539 -2.822 6.385 1.00 93.62 87 ARG A O 1
ATOM 694 N N . LEU A 1 88 ? 9.812 -0.705 6.616 1.00 93.44 88 LEU A N 1
ATOM 695 C CA . LEU A 1 88 ? 10.624 -0.144 5.533 1.00 93.44 88 LEU A CA 1
ATOM 696 C C . LEU A 1 88 ? 12.129 -0.350 5.773 1.00 93.44 88 LEU A C 1
ATOM 698 O O . LEU A 1 88 ? 12.851 -0.793 4.878 1.00 93.44 88 LEU A O 1
ATOM 702 N N . ARG A 1 89 ? 12.615 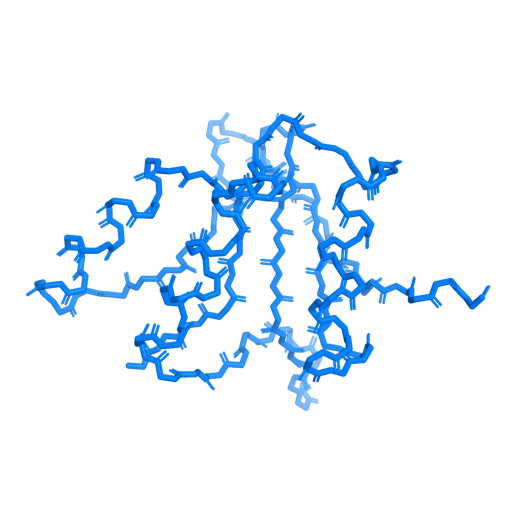-0.097 6.995 1.00 94.31 89 ARG A N 1
ATOM 703 C CA . ARG A 1 89 ? 14.020 -0.347 7.374 1.00 94.31 89 ARG A CA 1
ATOM 704 C C . ARG A 1 89 ? 14.376 -1.830 7.322 1.00 94.31 89 ARG A C 1
ATOM 706 O O . ARG A 1 89 ? 15.419 -2.188 6.782 1.00 94.31 89 ARG A O 1
ATOM 713 N N . ALA A 1 90 ? 13.510 -2.692 7.857 1.00 94.00 90 ALA A N 1
ATOM 714 C CA . ALA A 1 90 ? 13.730 -4.134 7.831 1.00 94.00 90 ALA A CA 1
ATOM 715 C C . ALA A 1 90 ? 13.775 -4.679 6.395 1.00 94.00 90 ALA A C 1
ATOM 717 O O . ALA A 1 90 ? 14.609 -5.527 6.086 1.00 94.00 90 ALA A O 1
ATOM 718 N N . ASP A 1 91 ? 12.911 -4.188 5.507 1.00 94.19 91 ASP A N 1
ATOM 719 C CA . ASP A 1 91 ? 12.899 -4.605 4.108 1.00 94.19 91 ASP A CA 1
ATOM 720 C C . ASP A 1 91 ? 14.128 -4.112 3.330 1.00 94.19 91 ASP A C 1
ATOM 722 O O . ASP A 1 91 ? 14.637 -4.866 2.505 1.00 94.19 91 ASP A O 1
ATOM 726 N N . ASN A 1 92 ? 14.659 -2.918 3.620 1.00 92.38 92 ASN A N 1
ATOM 727 C CA . ASN A 1 92 ? 15.926 -2.457 3.032 1.00 92.38 92 ASN A CA 1
ATOM 728 C C . ASN A 1 92 ? 17.081 -3.418 3.360 1.00 92.38 92 ASN A C 1
ATOM 730 O O . ASN A 1 92 ? 17.808 -3.851 2.467 1.00 92.38 92 ASN A O 1
ATOM 734 N N . GLU A 1 93 ? 17.207 -3.822 4.628 1.00 94.31 93 GLU A N 1
ATOM 735 C CA . GLU A 1 93 ? 18.221 -4.801 5.039 1.00 94.31 93 GLU A CA 1
ATOM 736 C C . GLU A 1 93 ? 18.004 -6.141 4.322 1.00 94.31 93 GLU A C 1
ATOM 738 O O . GLU A 1 93 ? 18.929 -6.740 3.779 1.00 94.31 93 GLU A O 1
ATOM 743 N N . ARG A 1 94 ? 16.752 -6.606 4.242 1.00 93.75 94 ARG A N 1
ATOM 744 C CA . ARG A 1 94 ? 16.411 -7.847 3.532 1.00 93.75 94 ARG A CA 1
ATOM 745 C C . ARG A 1 94 ? 16.813 -7.801 2.062 1.00 93.75 94 ARG A C 1
ATOM 747 O O . ARG A 1 94 ? 17.374 -8.784 1.581 1.00 93.75 94 ARG A O 1
ATOM 754 N N . GLN A 1 95 ? 16.560 -6.689 1.374 1.00 92.81 95 GLN A N 1
ATOM 755 C CA . GLN A 1 95 ? 16.962 -6.505 -0.018 1.00 92.81 95 GLN A CA 1
ATOM 756 C C . GLN A 1 95 ? 18.484 -6.590 -0.173 1.00 92.81 95 GLN A C 1
ATOM 758 O O . GLN A 1 95 ? 18.954 -7.282 -1.077 1.00 92.81 95 GLN A O 1
ATOM 763 N N . ALA A 1 96 ? 19.246 -5.954 0.723 1.00 91.69 96 ALA A N 1
ATOM 764 C CA . ALA A 1 96 ? 20.710 -5.969 0.694 1.00 91.69 96 ALA A CA 1
ATOM 765 C C . ALA A 1 96 ? 21.302 -7.388 0.805 1.00 91.69 96 ALA A C 1
ATOM 767 O O . ALA A 1 96 ? 22.371 -7.658 0.260 1.00 91.69 96 ALA A O 1
ATOM 768 N N . HIS A 1 97 ? 20.576 -8.314 1.440 1.00 94.06 97 HIS A N 1
ATOM 769 C CA . HIS A 1 97 ? 20.951 -9.730 1.565 1.00 94.06 97 HIS A CA 1
ATOM 770 C C . HIS A 1 97 ? 20.196 -10.667 0.605 1.00 94.06 97 HIS A C 1
ATOM 772 O O . HIS A 1 97 ? 20.237 -11.885 0.771 1.00 94.06 97 HIS A O 1
ATOM 778 N N . GLY A 1 98 ? 19.491 -10.130 -0.397 1.00 91.31 98 GLY A N 1
ATOM 779 C CA . GLY A 1 98 ? 18.806 -10.923 -1.426 1.00 91.31 98 GLY A CA 1
ATOM 780 C C . GLY A 1 98 ? 17.534 -11.640 -0.957 1.00 91.31 98 GLY A C 1
ATOM 781 O O . GLY A 1 98 ? 17.081 -12.584 -1.608 1.00 91.31 98 GLY A O 1
ATOM 782 N N . PHE A 1 99 ? 16.939 -11.220 0.161 1.00 92.06 99 PHE A N 1
ATOM 783 C CA . PHE A 1 99 ? 15.682 -11.777 0.654 1.00 92.06 99 PHE A CA 1
ATOM 784 C C . PHE A 1 99 ? 14.451 -11.065 0.064 1.00 92.06 99 PHE A C 1
ATOM 786 O O . PHE A 1 99 ? 14.503 -9.870 -0.224 1.00 92.06 99 PHE A O 1
ATOM 793 N N . PRO A 1 100 ? 13.293 -11.752 -0.026 1.00 89.31 100 PRO A N 1
ATOM 794 C CA . PRO A 1 100 ? 12.037 -11.124 -0.435 1.00 89.31 100 PRO A CA 1
ATOM 795 C C . PRO A 1 100 ? 11.598 -10.001 0.516 1.00 89.31 100 PRO A C 1
ATOM 797 O O . PRO A 1 100 ? 11.670 -10.168 1.742 1.00 89.31 100 PRO A O 1
ATOM 800 N N . VAL A 1 101 ? 11.079 -8.913 -0.051 1.00 92.75 101 VAL A N 1
ATOM 801 C CA . VAL A 1 101 ? 10.577 -7.704 0.633 1.00 92.75 101 VAL A CA 1
ATOM 802 C C . VAL A 1 101 ? 9.073 -7.526 0.408 1.00 92.75 101 VAL A C 1
ATOM 804 O O . VAL A 1 101 ? 8.480 -8.280 -0.364 1.00 92.75 101 VAL A O 1
ATOM 807 N N . GLY A 1 102 ? 8.440 -6.555 1.074 1.00 91.31 102 GLY A N 1
ATOM 808 C CA . GLY A 1 102 ? 7.027 -6.240 0.838 1.00 91.31 102 GLY A CA 1
ATOM 809 C C . GLY A 1 102 ? 6.088 -7.318 1.380 1.00 91.31 102 GLY A C 1
ATOM 810 O O . GLY A 1 102 ? 5.042 -7.615 0.812 1.00 91.31 102 GLY A O 1
ATOM 811 N N . ARG A 1 103 ? 6.473 -7.967 2.482 1.00 91.31 103 ARG A N 1
ATOM 812 C CA . ARG A 1 103 ? 5.622 -8.976 3.125 1.00 91.31 103 ARG A CA 1
ATOM 813 C C . ARG A 1 103 ? 4.559 -8.286 3.972 1.00 91.31 103 ARG A C 1
ATOM 815 O O . ARG A 1 103 ? 4.861 -7.298 4.639 1.00 91.31 103 ARG A O 1
ATOM 822 N N . LEU A 1 104 ? 3.345 -8.825 3.946 1.00 92.69 104 LEU A N 1
ATOM 823 C CA . LEU A 1 104 ? 2.229 -8.444 4.811 1.00 92.69 104 LEU A CA 1
ATOM 824 C C . LEU A 1 104 ? 1.806 -9.671 5.614 1.00 92.69 104 LEU A C 1
ATOM 826 O O . LEU A 1 104 ? 1.732 -10.777 5.068 1.00 92.69 104 LEU A O 1
ATOM 830 N N . PHE A 1 105 ? 1.519 -9.499 6.900 1.00 90.19 105 PHE A N 1
ATOM 831 C CA . PHE A 1 105 ? 1.112 -10.613 7.749 1.00 90.19 105 PHE A CA 1
ATOM 832 C C . PHE A 1 105 ? -0.389 -10.866 7.606 1.00 90.19 105 PHE A C 1
ATOM 834 O O . PHE A 1 105 ? -1.208 -10.009 7.907 1.00 90.19 105 PHE A O 1
ATOM 841 N N . SER A 1 106 ? -0.782 -12.055 7.146 1.00 90.62 106 SER A N 1
ATOM 842 C CA . SER A 1 106 ? -2.192 -12.468 7.206 1.00 90.62 106 SER A CA 1
ATOM 843 C C . SER A 1 106 ? -2.603 -12.935 8.603 1.00 90.62 106 SER A C 1
ATOM 845 O O . SER A 1 106 ? -3.784 -12.890 8.920 1.00 90.62 106 SER A O 1
ATOM 847 N N . HIS A 1 107 ? -1.638 -13.372 9.419 1.00 92.12 107 HIS A N 1
ATOM 848 C CA . HIS A 1 107 ? -1.844 -13.873 10.774 1.00 92.12 107 HIS A CA 1
ATOM 849 C C . HIS A 1 107 ? -0.752 -13.332 11.696 1.00 92.12 107 HIS A C 1
ATOM 851 O O . HIS A 1 107 ? 0.430 -13.379 11.341 1.00 92.12 107 HIS A O 1
ATOM 857 N N . LYS A 1 108 ? -1.132 -12.865 12.885 1.00 87.25 108 LYS A N 1
ATOM 858 C CA . LYS A 1 108 ? -0.203 -12.424 13.932 1.00 87.25 108 LYS A CA 1
ATOM 859 C C . LYS A 1 108 ? -0.890 -12.536 15.290 1.00 87.25 108 LYS A C 1
ATOM 861 O O . LYS A 1 108 ? -2.055 -12.185 15.402 1.00 87.25 108 LYS A O 1
ATOM 866 N N . ASP A 1 109 ? -0.193 -13.064 16.295 1.00 88.75 109 ASP A N 1
ATOM 867 C CA . ASP A 1 109 ? -0.690 -13.168 17.679 1.00 88.75 109 ASP A CA 1
ATOM 868 C C . ASP A 1 109 ? -2.073 -13.845 17.820 1.00 88.75 109 ASP A C 1
ATOM 870 O O . ASP A 1 109 ? -2.882 -13.494 18.673 1.00 88.75 109 ASP A O 1
ATOM 874 N N . GLY A 1 110 ? -2.358 -14.837 16.965 1.00 89.19 110 GLY A N 1
ATOM 875 C CA . GLY A 1 110 ? -3.643 -15.552 16.935 1.00 89.19 110 GLY A CA 1
ATOM 876 C C . GLY A 1 110 ? -4.785 -14.802 16.236 1.00 89.19 110 GLY A C 1
ATOM 877 O O . GLY A 1 110 ? -5.880 -15.346 16.122 1.00 89.19 110 GLY A O 1
ATOM 878 N N . LEU A 1 111 ? -4.528 -13.592 15.739 1.00 91.50 111 LEU A N 1
ATOM 879 C CA . LEU A 1 111 ? -5.464 -12.775 14.974 1.00 91.50 111 LEU A CA 1
ATOM 880 C C . LEU A 1 111 ? -5.225 -12.926 13.470 1.00 91.50 111 LEU A C 1
ATOM 882 O O . LEU A 1 111 ? -4.115 -13.241 13.027 1.00 91.50 111 LEU A O 1
ATOM 886 N N . VAL A 1 112 ? -6.277 -12.679 12.690 1.00 95.50 112 VAL A N 1
ATOM 887 C CA . VAL A 1 112 ? -6.298 -12.821 11.229 1.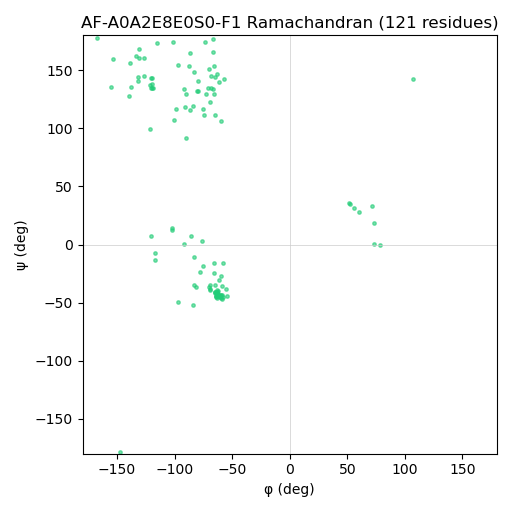00 95.50 112 VAL A CA 1
ATOM 888 C C . VAL A 1 112 ? -6.661 -11.478 10.604 1.00 95.50 112 VAL A C 1
ATOM 890 O O . VAL A 1 112 ? -7.537 -10.777 11.105 1.00 95.50 112 VAL A O 1
ATOM 893 N N . ALA A 1 113 ? -5.968 -11.108 9.528 1.00 96.25 113 ALA A N 1
ATOM 894 C CA . ALA A 1 113 ? -6.316 -9.938 8.727 1.00 96.25 113 ALA A CA 1
ATOM 895 C C . ALA A 1 113 ? -7.671 -10.136 8.024 1.00 96.25 113 ALA A C 1
ATOM 897 O O . ALA A 1 113 ? -8.057 -11.263 7.722 1.00 96.25 113 ALA A O 1
ATOM 898 N N . GLY A 1 114 ? -8.366 -9.038 7.732 1.00 96.19 114 GLY A N 1
ATOM 899 C CA . GLY A 1 114 ? -9.636 -9.082 7.010 1.00 96.19 114 GLY A CA 1
ATOM 900 C C . GLY A 1 114 ? -9.503 -9.555 5.557 1.00 96.19 114 GLY A C 1
ATOM 901 O O . GLY A 1 114 ? -8.404 -9.768 5.032 1.00 96.19 114 GLY A O 1
ATOM 902 N N . GLU A 1 115 ? -10.647 -9.674 4.892 1.00 96.12 115 GLU A N 1
ATOM 903 C CA . GLU A 1 115 ? -10.709 -9.925 3.452 1.00 96.12 115 GLU A CA 1
ATOM 904 C C . GLU A 1 115 ? -10.255 -8.699 2.654 1.00 96.12 115 GLU A C 1
ATOM 906 O O . GLU A 1 115 ? -10.411 -7.559 3.098 1.00 96.12 115 GLU A O 1
ATOM 911 N N . TRP A 1 116 ? -9.697 -8.943 1.468 1.00 97.25 116 TRP A N 1
ATOM 912 C CA . TRP A 1 116 ? -9.325 -7.879 0.540 1.00 97.25 116 TRP A CA 1
ATOM 913 C C . TRP A 1 116 ? -10.563 -7.224 -0.069 1.00 97.25 116 TRP A C 1
ATOM 915 O O . TRP A 1 116 ? -11.479 -7.902 -0.531 1.00 97.25 116 TRP A O 1
ATOM 925 N N . GLN A 1 117 ? -10.555 -5.898 -0.096 1.00 97.06 117 GLN A N 1
ATOM 926 C CA . GLN A 1 117 ? -11.573 -5.056 -0.705 1.00 97.06 117 GLN A CA 1
ATOM 927 C C . GLN A 1 117 ? -10.907 -4.218 -1.789 1.00 97.06 117 GLN A C 1
ATOM 929 O O . GLN A 1 117 ? -9.820 -3.676 -1.576 1.00 97.06 117 GLN A O 1
ATOM 934 N N . LEU A 1 118 ? -11.543 -4.146 -2.956 1.00 96.88 118 LEU A N 1
ATOM 935 C CA . LEU A 1 118 ? -11.120 -3.219 -3.995 1.00 96.88 118 LEU A CA 1
ATOM 936 C C . LEU A 1 118 ? -11.420 -1.796 -3.514 1.00 96.88 118 LEU A C 1
ATOM 938 O O . LEU A 1 118 ? -12.499 -1.535 -2.983 1.00 96.88 118 LEU A O 1
ATOM 942 N N . TYR A 1 119 ? -10.464 -0.889 -3.677 1.00 96.50 119 TYR A N 1
ATOM 943 C CA . TYR A 1 119 ? -10.682 0.524 -3.425 1.00 96.50 119 TYR A CA 1
ATOM 944 C C . TYR A 1 119 ? -11.510 1.120 -4.563 1.00 96.50 119 TYR A C 1
ATOM 946 O O . TYR A 1 119 ? -11.046 1.230 -5.696 1.00 96.50 119 TYR A O 1
ATOM 954 N N . GLU A 1 120 ? -12.744 1.503 -4.256 1.00 88.75 120 GLU A N 1
ATOM 955 C CA . GLU A 1 120 ? -13.608 2.204 -5.197 1.00 88.75 120 GLU A CA 1
ATOM 956 C C . GLU A 1 120 ? -13.331 3.706 -5.101 1.00 88.75 120 GLU A C 1
ATOM 958 O O . GLU A 1 120 ? -13.570 4.329 -4.065 1.00 88.75 120 GLU A O 1
ATOM 963 N N . VAL A 1 121 ? -12.826 4.298 -6.187 1.00 71.88 121 VAL A N 1
ATOM 964 C CA . VAL A 1 121 ? -12.710 5.756 -6.291 1.00 71.88 121 VAL A CA 1
ATOM 965 C C . VAL A 1 121 ? -14.126 6.324 -6.295 1.00 71.88 121 VAL A C 1
ATOM 967 O O . VAL A 1 121 ? -14.879 6.101 -7.244 1.00 71.88 121 VAL A O 1
ATOM 970 N N . ILE A 1 122 ? -14.501 7.030 -5.229 1.00 59.12 122 ILE A N 1
ATOM 971 C CA . ILE A 1 122 ? -15.783 7.733 -5.178 1.00 59.12 122 ILE A CA 1
ATOM 972 C C . ILE A 1 122 ? -15.644 8.989 -6.060 1.00 59.12 122 ILE A C 1
ATOM 974 O O . ILE A 1 122 ? -14.780 9.817 -5.765 1.00 59.12 122 ILE A O 1
ATOM 978 N N . PRO A 1 123 ? -16.422 9.110 -7.155 1.00 51.34 123 PRO A N 1
ATOM 979 C CA . PRO A 1 123 ? -16.323 10.221 -8.103 1.00 51.34 123 PRO A CA 1
ATOM 980 C C . PRO A 1 123 ? -16.809 11.565 -7.545 1.00 51.34 123 PRO A C 1
ATOM 982 O O . PRO A 1 123 ? -17.648 11.573 -6.613 1.00 51.34 123 PRO A O 1
#

Nearest PDB structures (foldseek):
  3l76-assembly1_B  TM=4.877E-01  e=6.378E+00  Synechocystis sp. PCC 6803
  5du9-assembly2_B  TM=2.620E-01  e=2.095E+00  Streptomyces coelicolor A3(2)
  3l76-assembly1_A  TM=4.564E-01  e=8.849E+00  Synechocystis sp. PCC 6803
  8cg4-assembly1_B  TM=3.902E-01  e=8.288E+00  Aspergillus parasiticus

Mean predicted aligned error: 3.21 Å

Solvent-accessible surface area (backbone atoms only — not comparable to full-atom values): 6818 Å² total; per-residue (Å²): 117,28,37,47,48,45,48,27,62,81,45,56,80,88,37,69,62,50,45,52,52,52,48,52,49,18,75,74,71,35,55,88,22,33,31,35,26,45,26,28,82,73,46,18,34,33,36,36,38,27,46,66,48,100,82,68,47,82,38,63,42,83,40,54,42,69,57,32,50,51,56,48,46,55,34,34,35,84,92,56,61,35,31,43,63,69,59,54,54,54,32,53,56,30,48,79,71,75,41,90,54,58,83,78,67,59,61,48,98,92,30,60,32,54,70,82,39,76,48,76,83,82,130

Sequence (123 aa):
MGVLTFDWDDVVIDNDIVQQALSQLADSFGPERVWYRISSSGQGLHVLVGELDDSYHLRPIAVDSDDSFAWRSLFHDPPFELECGGRLRADNERQAHGFPVGRLFSHKDGLVAGEWQLYEVIP

Secondary structure (DSSP, 8-state):
-EE-EEEETT--TT-HHHHHHHHHHHHHH-GGGEEEEE-TTSSSEEEEEEEE-TTS-EEEPEE-HHHHHHHHHHHHSTTT--B-HHHHHHHHHHHHTT-------SEETTEE----EE-----

Radius of gyration: 13.71 Å; Cα contacts (8 Å, |Δi|>4): 225; chains: 1; bounding box: 37×33×32 Å

pLDDT: mean 93.58, std 6.13, range [51.34, 98.12]

Foldseek 3Di:
DAFQKFKFFQDDCPDPLNLVLQVVVCVVQNQQFWKWWQAQVNRTIMIARFDADPVGDTDTDDDPPVVNLVSLVVCCDPPNVTGDPVLSVVQVVCVVVVHHHNDGDQDDPNGGIGDMDRDHNDD